Protein AF-A0A9J6B0G0-F1 (afdb_monomer_lite)

Radius of gyration: 16.89 Å; chains: 1; bounding box: 42×37×38 Å

pLDDT: mean 74.84, std 15.85, range [43.09, 96.0]

Organism: Solanum commersonii (NCBI:txid4109)

Foldseek 3Di:
DPPPPPPQDKDKDFAWDPDPVPQVPPDPDDDDDDDDDPDRDTDTQAMFIASPPCVPQPPPVDPVRVVVNVRRHVRVVVVCVVVVHDDPVNCVRHVD

InterPro domains:
  IPR008507 Protein of unknown function DUF789 [PF05623] (5-93)

Structure (mmCIF, N/CA/C/O backbone):
data_AF-A0A9J6B0G0-F1
#
_entry.id   AF-A0A9J6B0G0-F1
#
loop_
_atom_site.group_PDB
_atom_site.id
_atom_site.type_symbol
_atom_site.label_atom_id
_atom_site.label_alt_id
_atom_site.label_comp_id
_atom_site.label_asym_id
_atom_site.label_entity_id
_atom_site.label_seq_id
_atom_site.pdbx_PDB_ins_code
_atom_site.Cartn_x
_atom_site.Cartn_y
_atom_site.Cartn_z
_atom_site.occupancy
_atom_site.B_iso_or_equiv
_atom_site.auth_seq_id
_atom_site.auth_comp_id
_atom_site.auth_asym_id
_atom_site.auth_atom_id
_atom_site.pdbx_PDB_model_num
ATOM 1 N N . MET A 1 1 ? -21.302 -25.231 23.629 1.00 43.09 1 MET A N 1
ATOM 2 C CA . MET A 1 1 ? -21.053 -23.793 23.393 1.00 43.09 1 MET A CA 1
ATOM 3 C C . MET A 1 1 ? -20.784 -23.612 21.908 1.00 43.09 1 MET A C 1
ATOM 5 O O . MET A 1 1 ? -19.844 -24.214 21.411 1.00 43.09 1 MET A O 1
ATOM 9 N N . LYS A 1 2 ? -21.644 -22.894 21.172 1.00 48.59 2 LYS A N 1
ATOM 10 C CA . LYS A 1 2 ? -21.355 -22.518 19.778 1.00 48.59 2 LYS A CA 1
ATOM 11 C C . LYS A 1 2 ? -20.263 -21.451 19.832 1.00 48.59 2 LYS A C 1
ATOM 13 O O . LYS A 1 2 ? -20.516 -20.370 20.353 1.00 48.59 2 LYS A O 1
ATOM 18 N N . GLY A 1 3 ? -19.057 -21.783 19.378 1.00 54.59 3 GLY A N 1
ATOM 19 C CA . GLY A 1 3 ? -17.997 -20.795 19.209 1.00 54.59 3 GLY A CA 1
ATOM 20 C C . GLY A 1 3 ? -18.485 -19.736 18.228 1.00 54.59 3 GLY A C 1
ATOM 21 O O . GLY A 1 3 ? -18.884 -20.067 17.114 1.00 54.59 3 GLY A O 1
ATOM 22 N N . ILE A 1 4 ? -18.530 -18.479 18.660 1.00 59.06 4 ILE A N 1
ATOM 23 C CA . ILE A 1 4 ? -18.802 -17.358 17.765 1.00 59.06 4 ILE A CA 1
ATOM 24 C C . ILE A 1 4 ? -17.562 -17.229 16.885 1.00 59.06 4 ILE A C 1
ATOM 26 O O . ILE A 1 4 ? -16.551 -16.672 17.304 1.00 59.06 4 ILE A O 1
ATOM 30 N N . THR A 1 5 ? -17.610 -17.783 15.677 1.00 56.94 5 THR A N 1
ATOM 31 C CA . THR A 1 5 ? -16.610 -17.493 14.653 1.00 56.94 5 THR A CA 1
ATOM 32 C C . THR A 1 5 ? -16.844 -16.054 14.208 1.00 56.94 5 THR A C 1
ATOM 34 O O . THR A 1 5 ? -17.743 -15.788 13.407 1.00 56.94 5 THR A O 1
ATOM 37 N N . LYS A 1 6 ? -16.092 -15.101 14.773 1.00 59.91 6 LYS A N 1
ATOM 38 C CA . LYS A 1 6 ? -16.004 -13.755 14.199 1.00 59.91 6 LYS A CA 1
ATOM 39 C C . LYS A 1 6 ? -15.503 -13.928 12.768 1.00 59.91 6 LYS A C 1
ATOM 41 O O . LYS A 1 6 ? -14.429 -14.480 12.555 1.00 59.91 6 LYS A O 1
ATOM 46 N N . ASN A 1 7 ? -16.313 -13.523 11.798 1.00 59.88 7 ASN A N 1
ATOM 47 C CA . ASN A 1 7 ? -15.910 -13.538 10.403 1.00 59.88 7 ASN A CA 1
ATOM 48 C C . ASN A 1 7 ? -14.902 -12.395 10.217 1.00 59.88 7 ASN A C 1
ATOM 50 O O . ASN A 1 7 ? -15.290 -11.228 10.172 1.00 59.88 7 ASN A O 1
ATOM 54 N N . VAL A 1 8 ? -13.609 -12.722 10.246 1.00 59.03 8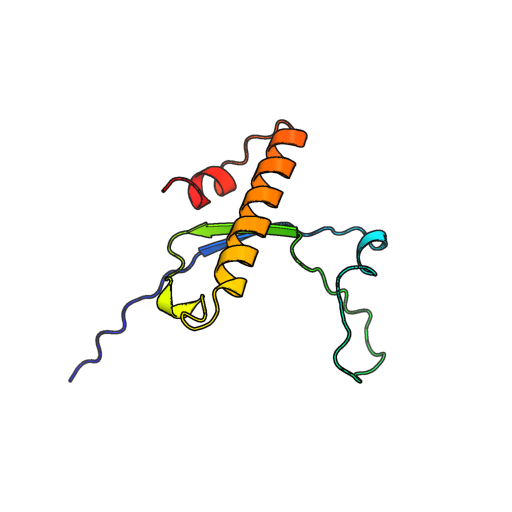 VAL A N 1
ATOM 55 C CA . VAL A 1 8 ? -12.526 -11.757 10.036 1.00 59.03 8 VAL A CA 1
ATOM 56 C C . VAL A 1 8 ? -12.432 -11.518 8.534 1.00 59.03 8 VAL A C 1
ATOM 58 O O . VAL A 1 8 ? -11.817 -12.291 7.807 1.00 59.03 8 VAL A O 1
ATOM 61 N N . SER A 1 9 ? -13.094 -10.469 8.048 1.00 65.69 9 SER A N 1
ATOM 62 C CA . SER A 1 9 ? -12.917 -10.012 6.672 1.00 65.69 9 SER A CA 1
ATOM 63 C C . SER A 1 9 ? -11.741 -9.039 6.627 1.00 65.69 9 SER A C 1
ATOM 65 O O . SER A 1 9 ? -11.889 -7.896 7.056 1.00 65.69 9 SER A O 1
ATOM 67 N N . ALA A 1 10 ? -10.599 -9.482 6.109 1.00 71.12 10 ALA A N 1
ATOM 68 C CA . ALA A 1 10 ? -9.509 -8.600 5.710 1.00 71.12 10 ALA A CA 1
ATOM 69 C C . ALA A 1 10 ? -9.487 -8.519 4.184 1.00 71.12 10 ALA A C 1
ATOM 71 O O . ALA A 1 10 ? -9.651 -9.525 3.490 1.00 71.12 10 ALA A O 1
ATOM 72 N N . SER A 1 11 ? -9.325 -7.319 3.646 1.00 82.94 11 SER A N 1
ATOM 73 C CA . SER A 1 11 ? -9.156 -7.125 2.210 1.00 82.94 11 SER A CA 1
ATOM 74 C C . SER A 1 11 ? -8.065 -6.095 1.997 1.00 82.94 11 SER A C 1
ATOM 76 O O . SER A 1 11 ? -8.027 -5.075 2.682 1.00 82.94 11 SER A O 1
ATOM 78 N N . PHE A 1 12 ? -7.166 -6.375 1.066 1.00 88.06 12 PHE A N 1
ATOM 79 C CA . PHE A 1 12 ? -6.021 -5.525 0.798 1.00 88.06 12 PHE A CA 1
ATOM 80 C C . PHE A 1 12 ? -5.736 -5.453 -0.699 1.00 88.06 12 PHE A C 1
ATOM 82 O O . PHE A 1 12 ? -6.090 -6.351 -1.464 1.00 88.06 12 PHE A O 1
ATOM 89 N N . LEU A 1 13 ? -5.072 -4.374 -1.088 1.00 91.94 13 LEU A N 1
ATOM 90 C CA . LEU A 1 13 ? -4.607 -4.079 -2.430 1.00 91.94 13 LEU A CA 1
ATOM 91 C C . LEU A 1 13 ? -3.091 -3.889 -2.379 1.00 91.94 13 LEU A C 1
ATOM 93 O O . LEU A 1 13 ? -2.609 -3.072 -1.605 1.00 91.94 13 LEU A O 1
ATOM 97 N N . THR A 1 14 ? -2.338 -4.630 -3.190 1.00 93.44 14 THR A N 1
ATOM 98 C CA . THR A 1 14 ? -0.868 -4.535 -3.253 1.00 93.44 14 THR A CA 1
ATOM 99 C C . THR A 1 14 ? -0.394 -4.125 -4.635 1.00 93.44 14 THR A C 1
ATOM 101 O O . THR A 1 14 ? -0.937 -4.597 -5.634 1.00 93.44 14 THR A O 1
ATOM 104 N N . TYR A 1 15 ? 0.681 -3.345 -4.686 1.00 93.25 15 TYR A N 1
ATOM 105 C CA . TYR A 1 15 ? 1.331 -2.909 -5.918 1.00 93.25 15 TYR A CA 1
ATOM 106 C C . TYR A 1 15 ? 2.708 -3.552 -6.057 1.00 93.25 15 TYR A C 1
ATOM 108 O O . TYR A 1 15 ? 3.511 -3.525 -5.123 1.00 93.25 15 TYR A O 1
ATOM 116 N N . HIS A 1 16 ? 2.976 -4.114 -7.235 1.00 92.38 16 HIS A N 1
ATOM 117 C CA . HIS A 1 16 ? 4.178 -4.893 -7.533 1.00 92.38 16 HIS A CA 1
ATOM 118 C C . HIS A 1 16 ? 4.844 -4.398 -8.809 1.00 92.38 16 HIS A C 1
ATOM 120 O O . HIS A 1 16 ? 4.170 -4.049 -9.780 1.00 92.38 16 HIS A O 1
ATOM 126 N N . THR A 1 17 ? 6.172 -4.424 -8.832 1.00 88.62 17 THR A N 1
ATOM 127 C CA . THR A 1 17 ? 6.946 -4.092 -10.030 1.00 88.62 17 THR A CA 1
ATOM 128 C C . THR A 1 17 ? 7.179 -5.349 -10.855 1.00 88.62 17 THR A C 1
ATOM 130 O O . THR A 1 17 ? 7.900 -6.238 -10.426 1.00 88.62 17 THR A O 1
ATOM 133 N N . LEU A 1 18 ? 6.627 -5.415 -12.069 1.00 85.69 18 LEU A N 1
ATOM 134 C CA . LEU A 1 18 ? 6.821 -6.565 -12.969 1.00 85.69 18 LEU A CA 1
ATOM 135 C C . LEU A 1 18 ? 8.165 -6.545 -13.721 1.00 85.69 18 LEU A C 1
ATOM 137 O O . LEU A 1 18 ? 8.485 -7.487 -14.441 1.00 85.69 18 LEU A O 1
ATOM 141 N N . SER A 1 19 ? 8.953 -5.475 -13.581 1.00 76.38 19 SER A N 1
ATOM 142 C CA . SER A 1 19 ? 10.263 -5.366 -14.228 1.00 76.38 19 SER A CA 1
ATOM 143 C C . SER A 1 19 ? 11.315 -6.193 -13.491 1.00 76.38 19 SER A C 1
ATOM 145 O O . SER A 1 19 ? 11.501 -6.043 -12.281 1.00 76.38 19 SER A O 1
ATOM 147 N N . SER A 1 20 ? 12.070 -7.005 -14.236 1.00 64.69 20 SER A N 1
ATOM 148 C CA . SER A 1 20 ? 13.149 -7.832 -13.682 1.00 64.69 20 SER A CA 1
ATOM 149 C C . SER A 1 20 ? 14.320 -7.023 -13.124 1.00 64.69 20 SER A C 1
ATOM 151 O O . SER A 1 20 ? 15.096 -7.538 -12.328 1.00 64.69 20 SER A O 1
ATOM 153 N N . THR A 1 21 ? 14.438 -5.743 -13.489 1.00 65.44 21 THR A N 1
ATOM 154 C CA . THR A 1 21 ? 15.517 -4.854 -13.029 1.00 65.44 21 THR A CA 1
ATOM 155 C C . THR A 1 21 ? 15.454 -4.517 -11.539 1.00 65.44 21 THR A C 1
ATOM 157 O O . THR A 1 21 ? 16.436 -4.026 -10.997 1.00 65.44 21 THR A O 1
ATOM 160 N N . PHE A 1 22 ? 14.320 -4.758 -10.873 1.00 60.03 22 PHE A N 1
ATOM 161 C CA . PHE A 1 22 ? 14.110 -4.425 -9.457 1.00 60.03 22 PHE A CA 1
ATOM 162 C C . PHE A 1 22 ? 14.073 -5.654 -8.537 1.00 60.03 22 PHE A C 1
ATOM 164 O O . PHE A 1 22 ? 13.838 -5.518 -7.342 1.00 60.03 22 PHE A O 1
ATOM 171 N N . GLN A 1 23 ? 14.313 -6.854 -9.068 1.00 58.62 23 GLN A N 1
ATOM 172 C CA . GLN A 1 23 ? 14.273 -8.101 -8.289 1.00 58.62 23 GLN A CA 1
ATOM 173 C C . GLN A 1 23 ? 15.527 -8.313 -7.427 1.00 58.62 23 GLN A C 1
ATOM 175 O O . GLN A 1 23 ? 15.521 -9.155 -6.536 1.00 58.62 23 GLN A O 1
ATOM 180 N N . ASP A 1 24 ? 16.583 -7.529 -7.660 1.00 54.41 24 ASP A N 1
ATOM 181 C CA . ASP A 1 24 ? 17.885 -7.691 -6.997 1.00 54.41 24 ASP A CA 1
ATOM 182 C C . ASP A 1 24 ? 17.998 -6.918 -5.666 1.00 54.41 24 ASP A C 1
ATOM 184 O O . ASP A 1 24 ? 18.929 -7.121 -4.896 1.00 54.41 24 ASP A O 1
ATOM 188 N N . VAL A 1 25 ? 17.039 -6.032 -5.369 1.00 56.84 25 VAL A N 1
ATOM 189 C CA . VAL A 1 25 ? 17.062 -5.159 -4.175 1.00 56.84 25 VAL A CA 1
ATOM 190 C C . VAL A 1 25 ? 16.189 -5.657 -3.020 1.00 56.84 25 VAL A C 1
ATOM 192 O O . VAL A 1 25 ? 16.223 -5.068 -1.943 1.00 56.84 25 VAL A O 1
ATOM 195 N N . ALA A 1 26 ? 15.403 -6.720 -3.218 1.00 56.56 26 ALA A N 1
ATOM 196 C CA . ALA A 1 26 ? 14.306 -7.055 -2.310 1.00 56.56 26 ALA A CA 1
ATOM 197 C C . ALA A 1 26 ? 14.544 -8.250 -1.367 1.00 56.56 26 ALA A C 1
ATOM 199 O O . ALA A 1 26 ? 13.681 -8.492 -0.525 1.00 56.56 26 ALA A O 1
ATOM 200 N N . GLU A 1 27 ? 15.664 -8.979 -1.450 1.00 55.38 27 GLU A N 1
ATOM 201 C CA . GLU A 1 27 ? 15.886 -10.141 -0.573 1.00 55.38 27 GLU A CA 1
ATOM 202 C C . GLU A 1 27 ? 17.292 -10.222 0.037 1.00 55.38 27 GLU A C 1
ATOM 204 O O . GLU A 1 27 ? 18.273 -10.531 -0.640 1.00 55.38 27 GLU A O 1
ATOM 209 N N . GLU A 1 28 ? 17.356 -10.101 1.368 1.00 55.69 28 GLU A N 1
ATOM 210 C CA . GLU A 1 28 ? 18.267 -10.934 2.153 1.00 55.69 28 GLU A CA 1
ATOM 211 C C . GLU A 1 28 ? 17.779 -12.380 2.014 1.00 55.69 28 GLU A C 1
ATOM 213 O O . GLU A 1 28 ? 16.747 -12.766 2.567 1.00 55.69 28 GLU A O 1
ATOM 218 N N . LYS A 1 29 ? 18.476 -13.170 1.196 1.00 55.19 29 LYS A N 1
ATOM 219 C CA . LYS A 1 29 ? 18.125 -14.571 0.963 1.00 55.19 29 LYS A CA 1
ATOM 220 C C . LYS A 1 29 ? 18.248 -15.361 2.271 1.00 55.19 29 LYS A C 1
ATOM 222 O O . LYS A 1 29 ? 19.356 -15.417 2.810 1.00 55.19 29 LYS A O 1
ATOM 227 N N . PRO A 1 30 ? 17.188 -16.028 2.764 1.00 45.75 30 PRO A N 1
ATOM 228 C CA . PRO A 1 30 ? 17.384 -17.100 3.720 1.00 45.75 30 PRO A CA 1
ATOM 229 C C . PRO A 1 30 ? 18.126 -18.221 2.988 1.00 45.75 30 PRO A C 1
ATOM 231 O O . PRO A 1 30 ? 17.806 -18.574 1.851 1.00 45.75 30 PRO A O 1
ATOM 234 N N . ASP A 1 31 ? 19.190 -18.685 3.624 1.00 51.41 31 ASP A N 1
ATOM 235 C CA . ASP A 1 31 ? 20.149 -19.635 3.085 1.00 51.41 31 ASP A CA 1
ATOM 236 C C . ASP A 1 31 ? 19.464 -20.875 2.482 1.00 51.41 31 ASP A C 1
ATOM 238 O O . ASP A 1 31 ? 18.667 -21.547 3.134 1.00 51.41 31 ASP A O 1
ATOM 242 N N . GLY A 1 32 ? 19.804 -21.150 1.221 1.00 58.59 32 GLY A N 1
ATOM 243 C CA . GLY A 1 32 ? 19.569 -22.412 0.529 1.00 58.59 32 GLY A CA 1
ATOM 244 C C . GLY A 1 32 ? 18.127 -22.774 0.170 1.00 58.59 32 GLY A C 1
ATOM 245 O O . GLY A 1 32 ? 17.509 -23.541 0.889 1.00 58.59 32 GLY A O 1
ATOM 246 N N . GLU A 1 33 ? 17.675 -22.446 -1.050 1.00 52.62 33 GLU A N 1
ATOM 247 C CA . GLU A 1 33 ? 16.959 -23.441 -1.870 1.00 52.62 33 GLU A CA 1
ATOM 248 C C . GLU A 1 33 ? 16.934 -23.138 -3.386 1.00 52.62 33 GLU A C 1
ATOM 250 O O . GLU A 1 33 ? 16.329 -22.195 -3.877 1.00 52.62 33 GLU A O 1
ATOM 255 N N . ARG A 1 34 ? 17.700 -23.983 -4.092 1.00 49.38 34 ARG A N 1
ATOM 256 C CA . ARG A 1 34 ? 17.476 -24.681 -5.375 1.00 49.38 34 ARG A CA 1
ATOM 257 C C . ARG A 1 34 ? 16.901 -23.926 -6.590 1.00 49.38 34 ARG A C 1
ATOM 259 O O . ARG A 1 34 ? 15.724 -23.621 -6.690 1.00 49.38 34 ARG A O 1
ATOM 266 N N . LYS A 1 35 ? 17.756 -23.859 -7.625 1.00 60.53 35 LYS A N 1
ATOM 267 C CA . LYS A 1 35 ? 17.397 -23.791 -9.052 1.00 60.53 35 LYS A CA 1
ATOM 268 C C . LYS A 1 35 ? 16.393 -24.895 -9.417 1.00 60.53 35 LYS A C 1
ATOM 270 O O . LYS A 1 35 ? 16.767 -26.067 -9.432 1.00 60.53 35 LYS A O 1
ATOM 275 N N . GLY A 1 36 ? 15.186 -24.512 -9.807 1.00 55.09 36 GLY A N 1
ATOM 276 C CA . GLY A 1 36 ? 14.204 -25.392 -10.433 1.00 55.09 36 GLY A CA 1
ATOM 277 C C . GLY A 1 36 ? 12.929 -24.604 -10.686 1.00 55.09 36 GLY A C 1
ATOM 278 O O . GLY A 1 36 ? 12.230 -24.304 -9.734 1.00 55.09 36 GLY A O 1
ATOM 279 N N . GLU A 1 37 ? 12.683 -24.262 -11.954 1.00 56.72 37 GLU A N 1
ATOM 280 C CA . GLU A 1 37 ? 11.645 -23.329 -12.430 1.00 56.72 37 GLU A CA 1
ATOM 281 C C . GLU A 1 37 ? 11.919 -21.862 -12.052 1.00 56.72 37 GLU A C 1
ATOM 283 O O . GLU A 1 37 ? 12.350 -21.530 -10.953 1.00 56.72 37 GLU A O 1
ATOM 288 N N . SER A 1 38 ? 11.785 -20.960 -13.025 1.00 64.56 38 SER A N 1
ATOM 289 C CA . SER A 1 38 ? 12.067 -19.529 -12.876 1.00 64.56 38 SER A CA 1
ATOM 290 C C . SER A 1 38 ? 10.955 -18.845 -12.078 1.00 64.56 38 SER A C 1
ATOM 292 O O . SER A 1 38 ? 10.179 -18.068 -12.633 1.00 64.56 38 SER A O 1
ATOM 294 N N . GLU A 1 39 ? 10.831 -19.181 -10.797 1.00 68.69 39 GLU A N 1
ATOM 295 C CA . GLU A 1 39 ? 9.911 -18.516 -9.886 1.00 68.69 39 GLU A CA 1
ATOM 296 C C . GLU A 1 39 ? 10.415 -17.092 -9.628 1.00 68.69 39 GLU A C 1
ATOM 298 O O . GLU A 1 39 ? 11.511 -16.869 -9.110 1.00 68.69 39 GLU A O 1
ATOM 303 N N . ILE A 1 40 ? 9.619 -16.113 -10.049 1.00 73.12 40 ILE A N 1
ATOM 304 C CA . ILE A 1 40 ? 9.907 -14.701 -9.837 1.00 73.12 40 ILE A CA 1
ATOM 305 C C . ILE A 1 40 ? 9.216 -14.275 -8.546 1.00 73.12 40 ILE A C 1
ATOM 307 O O . ILE A 1 40 ? 7.988 -14.268 -8.469 1.00 73.12 40 ILE A O 1
ATOM 311 N N . ARG A 1 41 ? 10.004 -13.859 -7.553 1.00 77.94 41 ARG A N 1
ATOM 312 C CA . ARG A 1 41 ? 9.473 -13.209 -6.354 1.00 77.94 41 ARG A CA 1
ATOM 313 C C . ARG A 1 41 ? 9.263 -11.727 -6.625 1.00 77.94 41 ARG A C 1
ATOM 315 O O . ARG A 1 41 ? 10.182 -11.022 -7.038 1.00 77.94 41 ARG A O 1
ATOM 322 N N . LEU A 1 42 ? 8.038 -11.268 -6.399 1.00 82.69 42 LEU A N 1
ATOM 323 C CA . LEU A 1 42 ? 7.655 -9.869 -6.529 1.00 82.69 42 LEU A CA 1
ATOM 324 C C . LEU A 1 42 ? 7.285 -9.344 -5.148 1.00 82.69 42 LEU A C 1
ATOM 326 O O . LEU A 1 42 ? 6.213 -9.642 -4.622 1.00 82.69 42 LEU A O 1
ATOM 330 N N . SER A 1 43 ? 8.203 -8.593 -4.551 1.00 86.62 43 SER A N 1
ATOM 331 C CA . SER A 1 43 ? 7.925 -7.895 -3.302 1.00 86.62 43 SER A CA 1
ATOM 332 C C . SER A 1 43 ? 7.029 -6.686 -3.583 1.00 86.62 43 SER A C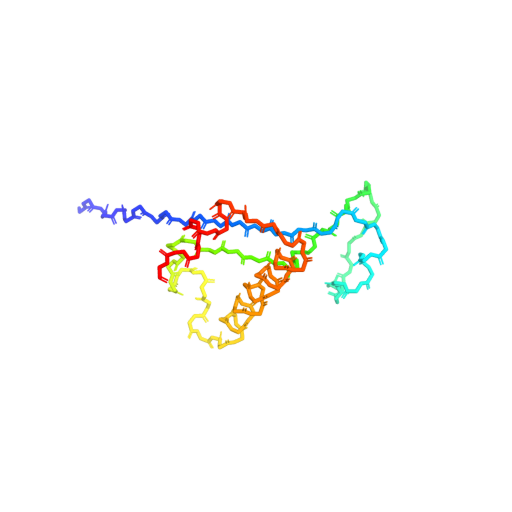 1
ATOM 334 O O . SER A 1 43 ? 7.310 -5.931 -4.523 1.00 86.62 43 SER A O 1
ATOM 336 N N . PRO A 1 44 ? 5.973 -6.464 -2.781 1.00 91.25 44 PRO A N 1
ATOM 337 C CA . PRO A 1 44 ? 5.132 -5.295 -2.954 1.00 91.25 44 PRO A CA 1
ATOM 338 C C . PRO A 1 44 ? 5.926 -4.041 -2.595 1.00 91.25 44 PRO A C 1
ATOM 340 O O . PRO A 1 44 ? 6.596 -3.998 -1.563 1.00 91.25 44 PRO A O 1
ATOM 343 N N . PHE A 1 45 ? 5.816 -3.008 -3.424 1.00 93.25 45 PHE A N 1
ATOM 344 C CA . PHE A 1 45 ? 6.332 -1.678 -3.091 1.00 93.25 45 PHE A CA 1
ATOM 345 C C . PHE A 1 45 ? 5.253 -0.787 -2.469 1.00 93.25 45 PHE A C 1
ATOM 347 O O . PHE A 1 45 ? 5.577 0.248 -1.898 1.00 93.25 45 PHE A O 1
ATOM 354 N N . GLY A 1 46 ? 3.979 -1.172 -2.589 1.00 94.12 46 GLY A N 1
ATOM 355 C CA . GLY A 1 46 ? 2.861 -0.416 -2.044 1.00 94.12 46 GLY A CA 1
ATOM 356 C C . GLY A 1 46 ? 1.704 -1.299 -1.584 1.00 94.12 46 GLY A C 1
ATOM 357 O O . GLY A 1 46 ? 1.527 -2.413 -2.087 1.00 94.12 46 GLY A O 1
ATOM 358 N N . LEU A 1 47 ? 0.910 -0.792 -0.640 1.00 93.25 47 LEU A N 1
ATOM 359 C CA . LEU A 1 47 ? -0.219 -1.493 -0.023 1.00 93.25 47 LEU A CA 1
ATOM 360 C C . LEU A 1 47 ? -1.364 -0.520 0.311 1.00 93.25 47 LEU A C 1
ATOM 362 O O . LEU A 1 47 ? -1.120 0.620 0.675 1.00 93.25 47 LEU A O 1
ATOM 366 N N . ALA A 1 48 ? -2.607 -0.985 0.264 1.00 91.00 48 ALA A N 1
ATOM 367 C CA . ALA A 1 48 ? -3.732 -0.394 0.984 1.00 91.00 48 ALA A CA 1
ATOM 368 C C . ALA A 1 48 ? -4.539 -1.517 1.641 1.00 91.00 48 ALA A C 1
ATOM 370 O O . ALA A 1 48 ? -4.797 -2.537 1.001 1.00 91.00 48 ALA A O 1
ATOM 371 N N . ALA A 1 49 ? -4.927 -1.364 2.905 1.00 84.38 49 ALA A N 1
ATOM 372 C CA . ALA A 1 49 ? -5.614 -2.413 3.651 1.00 84.38 49 ALA A CA 1
ATOM 373 C C . ALA A 1 49 ? -6.901 -1.880 4.291 1.00 84.38 49 ALA A C 1
ATOM 375 O O . ALA A 1 49 ? -6.884 -0.891 5.014 1.00 84.38 49 ALA A O 1
ATOM 376 N N . TYR A 1 50 ? -8.016 -2.573 4.055 1.00 75.88 50 TYR A N 1
ATOM 377 C CA . TYR A 1 50 ? -9.320 -2.270 4.635 1.00 75.88 50 TYR A CA 1
ATOM 378 C C . TYR A 1 50 ? -9.692 -3.334 5.664 1.00 75.88 50 TYR A C 1
ATOM 380 O O . TYR A 1 50 ? -9.586 -4.536 5.395 1.00 75.88 50 TYR A O 1
ATOM 388 N N . LYS A 1 51 ? -10.168 -2.892 6.836 1.00 68.31 51 LYS A N 1
ATOM 389 C CA . LYS A 1 51 ? -10.567 -3.770 7.953 1.00 68.31 51 LYS A CA 1
ATOM 390 C C . LYS A 1 51 ? -9.464 -4.738 8.398 1.00 68.31 51 LYS A C 1
ATOM 392 O O . LYS A 1 51 ? -9.761 -5.820 8.905 1.00 68.31 51 LYS A O 1
ATOM 397 N N . MET A 1 52 ? -8.198 -4.371 8.210 1.00 67.31 52 MET A N 1
ATOM 398 C CA . MET A 1 52 ? -7.094 -5.161 8.738 1.00 67.31 52 MET A CA 1
ATOM 399 C C . MET A 1 52 ? -7.179 -5.094 10.265 1.00 67.31 52 MET A C 1
ATOM 401 O O . MET A 1 52 ? -7.000 -4.036 10.852 1.00 67.31 52 MET A O 1
ATOM 405 N N . GLN A 1 53 ? -7.576 -6.197 10.899 1.00 61.84 53 GLN A N 1
ATOM 406 C CA . GLN A 1 53 ? -7.673 -6.270 12.35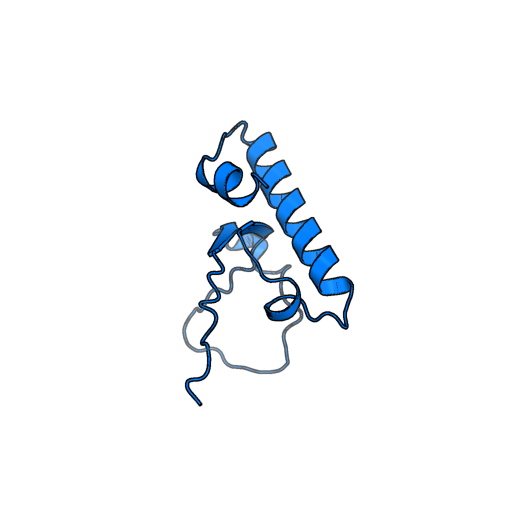4 1.00 61.84 53 GLN A CA 1
ATOM 407 C C . GLN A 1 53 ? -6.258 -6.169 12.934 1.00 61.84 53 GLN A C 1
ATOM 409 O O . GLN A 1 53 ? -5.424 -7.033 12.641 1.00 61.84 53 GLN A O 1
ATOM 414 N N . ASP A 1 54 ? -5.998 -5.112 13.708 1.00 62.72 54 ASP A N 1
ATOM 415 C CA . ASP A 1 54 ? -4.675 -4.793 14.263 1.00 62.72 54 ASP A CA 1
ATOM 416 C C . ASP A 1 54 ? -4.065 -5.976 15.027 1.00 62.72 54 ASP A C 1
ATOM 418 O O . ASP A 1 54 ? -2.870 -6.221 14.952 1.00 62.72 54 ASP A O 1
ATOM 422 N N . ASP A 1 55 ? -4.890 -6.763 15.714 1.00 59.28 55 ASP A N 1
ATOM 423 C CA . ASP A 1 55 ? -4.478 -7.892 16.547 1.00 59.28 55 ASP A CA 1
ATOM 424 C C . ASP A 1 55 ? -4.221 -9.201 15.781 1.00 59.28 55 ASP A C 1
ATOM 426 O O . ASP A 1 55 ? -3.559 -10.093 16.311 1.00 59.28 55 ASP A O 1
ATOM 430 N N . VAL A 1 56 ? -4.735 -9.335 14.553 1.00 63.88 56 VAL A N 1
ATOM 431 C CA . VAL A 1 56 ? -4.607 -10.562 13.742 1.00 63.88 56 VAL A CA 1
ATOM 432 C C . VAL A 1 56 ? -3.439 -10.481 12.762 1.00 63.88 56 VAL A C 1
ATOM 434 O O . VAL A 1 56 ? -2.794 -11.493 12.493 1.00 63.88 56 VAL A O 1
ATOM 437 N N . TRP A 1 57 ? -3.177 -9.295 12.213 1.00 62.31 57 TRP A N 1
ATOM 438 C CA . TRP A 1 57 ? -2.216 -9.116 11.119 1.00 62.31 57 TRP A CA 1
ATOM 439 C C . TRP A 1 57 ? -0.955 -8.362 11.511 1.00 62.31 57 TRP A C 1
ATOM 441 O O . TRP A 1 57 ? 0.067 -8.523 10.848 1.00 62.31 57 TRP A O 1
ATOM 451 N N . GLN A 1 58 ? -1.015 -7.549 12.564 1.00 63.62 58 GLN A N 1
ATOM 452 C CA . GLN A 1 58 ? 0.172 -6.930 13.127 1.00 63.62 58 GLN A CA 1
ATOM 453 C C . GLN A 1 58 ? 0.590 -7.782 14.312 1.00 63.62 58 GLN A C 1
ATOM 455 O O . GLN A 1 58 ? -0.223 -8.121 15.177 1.00 63.62 58 GLN A O 1
ATOM 460 N N . ASN A 1 59 ? 1.870 -8.137 14.380 1.00 62.78 59 ASN A N 1
ATOM 461 C CA . ASN A 1 59 ? 2.380 -8.634 15.637 1.00 62.78 59 ASN A CA 1
ATOM 462 C C . ASN A 1 59 ? 2.371 -7.453 16.611 1.00 62.78 59 ASN A C 1
ATOM 464 O O . ASN A 1 59 ? 3.257 -6.604 16.577 1.00 62.78 59 ASN A O 1
ATOM 468 N N . THR A 1 60 ? 1.369 -7.392 17.487 1.00 54.25 60 THR A N 1
ATOM 469 C CA . THR A 1 60 ? 1.201 -6.327 18.494 1.00 54.25 60 THR A CA 1
ATOM 470 C C . THR A 1 60 ? 2.408 -6.177 19.428 1.00 54.25 60 THR A C 1
ATOM 472 O O . THR A 1 60 ? 2.518 -5.185 20.145 1.00 54.25 60 THR A O 1
ATOM 475 N N . HIS A 1 61 ? 3.355 -7.120 19.391 1.00 55.44 61 HIS A N 1
ATOM 476 C CA . HIS A 1 61 ? 4.625 -7.066 20.106 1.00 55.44 61 HIS A CA 1
ATOM 477 C C . HIS A 1 61 ? 5.755 -6.380 19.317 1.00 55.44 61 HIS A C 1
ATOM 479 O O . HIS A 1 61 ? 6.870 -6.283 19.827 1.00 55.44 61 HIS A O 1
ATOM 485 N N . THR A 1 62 ? 5.542 -5.947 18.067 1.00 62.38 62 THR A N 1
ATOM 486 C CA . THR A 1 62 ? 6.603 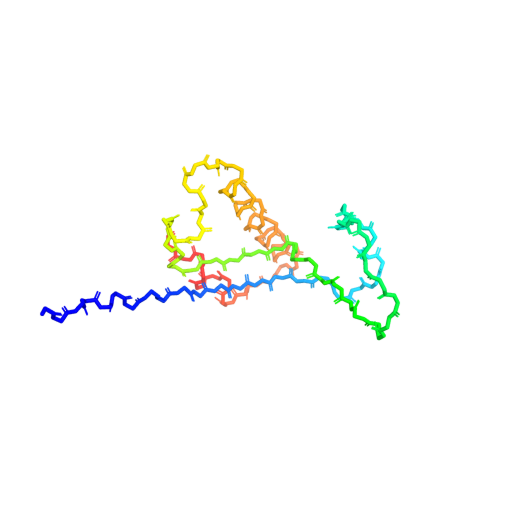-5.405 17.201 1.00 62.38 62 THR A CA 1
ATOM 487 C C . THR A 1 62 ? 6.134 -4.171 16.419 1.00 62.38 62 THR A C 1
ATOM 489 O O . THR A 1 62 ? 5.511 -4.274 15.371 1.00 62.38 62 THR A O 1
ATOM 492 N N . HIS A 1 63 ? 6.527 -2.980 16.889 1.00 69.44 63 HIS A N 1
ATOM 493 C CA . HIS A 1 63 ? 6.265 -1.674 16.249 1.00 69.44 63 HIS A CA 1
ATOM 494 C C . HIS A 1 63 ? 6.664 -1.608 14.757 1.00 69.44 63 HIS A C 1
ATOM 496 O O . HIS A 1 63 ? 6.063 -0.873 13.977 1.00 69.44 63 HIS A O 1
ATOM 502 N N . LYS A 1 64 ? 7.644 -2.426 14.350 1.00 76.06 64 LYS A N 1
ATOM 503 C CA . LYS A 1 64 ? 8.182 -2.466 12.983 1.00 76.06 64 LYS A CA 1
ATOM 504 C C . LYS A 1 64 ? 7.156 -2.879 11.924 1.00 76.06 64 LYS A C 1
ATOM 506 O O . LYS A 1 64 ? 7.259 -2.424 10.789 1.00 76.06 64 LYS A O 1
ATOM 511 N N . ASP A 1 65 ? 6.193 -3.736 12.267 1.00 77.44 65 ASP A N 1
ATOM 512 C CA . ASP A 1 65 ? 5.204 -4.213 11.291 1.00 77.44 65 ASP A CA 1
ATOM 513 C C . ASP A 1 65 ? 4.227 -3.093 10.920 1.00 77.44 65 ASP A C 1
ATOM 515 O O . ASP A 1 65 ? 3.918 -2.902 9.745 1.00 77.44 65 ASP A O 1
ATOM 519 N N . TYR A 1 66 ? 3.811 -2.298 11.911 1.00 79.00 66 TYR A N 1
ATOM 520 C CA . TYR A 1 66 ? 2.969 -1.125 11.694 1.00 79.00 66 TYR A CA 1
ATOM 521 C C . TYR A 1 66 ? 3.689 -0.047 10.875 1.00 79.00 66 TYR A C 1
ATOM 523 O O . TYR A 1 66 ? 3.127 0.470 9.911 1.00 79.00 66 TYR A O 1
ATOM 531 N N . GLU A 1 67 ? 4.950 0.258 11.201 1.00 85.12 67 GLU A N 1
ATOM 532 C CA . GLU A 1 67 ? 5.762 1.205 10.419 1.00 85.12 67 GLU A CA 1
ATOM 533 C C . GLU A 1 67 ? 5.885 0.764 8.959 1.00 85.12 67 GLU A C 1
ATOM 535 O O . GLU A 1 67 ? 5.638 1.556 8.054 1.00 85.12 67 GLU A O 1
ATOM 540 N N . LYS A 1 68 ? 6.155 -0.523 8.716 1.00 86.25 68 LYS A N 1
ATOM 541 C CA . LYS A 1 68 ? 6.240 -1.071 7.359 1.00 86.25 68 LYS A CA 1
ATOM 542 C C . LYS A 1 68 ? 4.918 -0.959 6.594 1.00 86.25 68 LYS A C 1
ATOM 544 O O . LYS A 1 68 ? 4.933 -0.684 5.395 1.00 86.25 68 LYS A O 1
ATOM 549 N N . LEU A 1 69 ? 3.778 -1.181 7.254 1.00 86.25 69 LEU A N 1
ATOM 550 C CA . LEU A 1 69 ? 2.458 -0.992 6.642 1.00 86.25 69 LEU A CA 1
ATOM 551 C C . LEU A 1 69 ? 2.235 0.475 6.252 1.00 86.25 69 LEU A C 1
ATOM 553 O O . LEU A 1 69 ? 1.828 0.744 5.121 1.00 86.25 69 LEU A O 1
ATOM 557 N N . CYS A 1 70 ? 2.561 1.410 7.148 1.00 87.56 70 CYS A N 1
ATOM 558 C CA . CYS A 1 70 ? 2.503 2.847 6.879 1.00 87.56 70 CYS A CA 1
ATOM 559 C C . CYS A 1 70 ? 3.408 3.246 5.706 1.00 87.56 70 CYS A C 1
ATOM 561 O O . CYS A 1 70 ? 2.971 3.972 4.813 1.00 87.56 70 CYS A O 1
ATOM 563 N N . ASP A 1 71 ? 4.642 2.744 5.666 1.00 91.94 71 ASP A N 1
ATOM 564 C CA . ASP A 1 71 ? 5.595 3.020 4.590 1.00 91.94 71 ASP A CA 1
ATOM 565 C C . ASP A 1 71 ? 5.071 2.534 3.234 1.00 91.94 71 ASP A C 1
ATOM 567 O O . ASP A 1 71 ? 5.081 3.284 2.256 1.00 91.94 71 ASP A O 1
ATOM 571 N N . LEU A 1 72 ? 4.541 1.308 3.174 1.00 93.50 72 LEU A N 1
ATOM 572 C CA . LEU A 1 72 ? 3.940 0.755 1.958 1.00 93.50 72 LEU A CA 1
ATOM 573 C C . LEU A 1 72 ? 2.688 1.532 1.524 1.00 93.50 72 LEU A C 1
ATOM 575 O O . LEU A 1 72 ? 2.465 1.725 0.327 1.00 93.50 72 LEU A O 1
ATOM 579 N N . GLN A 1 73 ? 1.874 2.004 2.467 1.00 92.75 73 GLN A N 1
ATOM 580 C CA . GLN A 1 73 ? 0.709 2.828 2.146 1.00 92.75 73 GLN A CA 1
ATOM 581 C C . GLN A 1 73 ? 1.107 4.197 1.591 1.00 92.75 73 GLN A C 1
ATOM 583 O O . GLN A 1 73 ? 0.573 4.629 0.566 1.00 92.75 73 GLN A O 1
ATOM 588 N N . ASN A 1 74 ? 2.097 4.846 2.202 1.00 94.00 74 ASN A N 1
ATOM 589 C CA . ASN A 1 74 ? 2.638 6.119 1.728 1.00 94.00 74 ASN A CA 1
ATOM 590 C C . ASN A 1 74 ? 3.298 5.985 0.347 1.00 94.00 74 ASN A C 1
ATOM 592 O O . ASN A 1 74 ? 3.165 6.876 -0.498 1.00 94.00 74 ASN A O 1
ATOM 596 N N . ALA A 1 75 ? 3.986 4.869 0.096 1.00 96.00 75 ALA A N 1
ATOM 597 C CA . ALA A 1 75 ? 4.586 4.569 -1.197 1.00 96.00 75 ALA A CA 1
ATOM 598 C C . ALA A 1 75 ? 3.525 4.384 -2.294 1.00 96.00 75 ALA A C 1
ATOM 600 O O . ALA A 1 75 ? 3.673 4.940 -3.384 1.00 96.00 75 ALA A O 1
ATOM 601 N N . ALA A 1 76 ? 2.432 3.671 -2.001 1.00 95.19 76 ALA A N 1
ATOM 602 C CA . ALA A 1 76 ? 1.307 3.523 -2.923 1.00 95.19 76 ALA A CA 1
ATOM 603 C C . ALA A 1 76 ? 0.644 4.873 -3.250 1.00 95.19 76 ALA A C 1
ATOM 605 O O . ALA A 1 76 ? 0.462 5.197 -4.425 1.00 95.19 76 ALA A O 1
ATOM 606 N N . ASP A 1 77 ? 0.346 5.686 -2.232 1.00 94.31 77 ASP A N 1
ATOM 607 C CA . ASP A 1 77 ? -0.253 7.017 -2.398 1.00 94.31 77 ASP A CA 1
ATOM 608 C C . ASP A 1 77 ? 0.637 7.944 -3.243 1.00 94.31 77 ASP A C 1
ATOM 610 O O . ASP A 1 77 ? 0.190 8.553 -4.218 1.00 94.31 77 ASP A O 1
ATOM 614 N N . SER A 1 78 ? 1.933 7.998 -2.924 1.00 95.56 78 SER A N 1
ATOM 615 C CA . SER A 1 78 ? 2.909 8.812 -3.659 1.00 95.56 78 SER A CA 1
ATOM 616 C C . SER A 1 78 ? 3.034 8.379 -5.119 1.00 95.56 78 SER A C 1
ATOM 618 O O . SER A 1 78 ? 3.071 9.223 -6.017 1.00 95.56 78 SER A O 1
ATOM 620 N N . TRP A 1 79 ? 3.057 7.070 -5.374 1.00 95.19 79 TRP A N 1
ATOM 621 C CA . TRP A 1 79 ? 3.134 6.521 -6.724 1.00 95.19 79 TRP A CA 1
ATOM 622 C C . TRP A 1 79 ? 1.893 6.866 -7.561 1.00 95.19 79 TRP A C 1
ATOM 624 O O . TRP A 1 79 ? 2.024 7.334 -8.694 1.00 95.19 79 TRP A O 1
ATOM 634 N N . LEU A 1 80 ? 0.689 6.724 -7.000 1.00 94.56 80 LEU A N 1
ATOM 635 C CA . LEU A 1 80 ? -0.561 7.094 -7.676 1.00 94.56 80 LEU A CA 1
ATOM 636 C C . LEU A 1 80 ? -0.636 8.597 -7.975 1.00 94.56 80 LEU A C 1
ATOM 638 O O . LEU A 1 80 ? -1.011 8.994 -9.084 1.00 94.56 80 LEU A O 1
ATOM 642 N N . LYS A 1 81 ? -0.212 9.436 -7.020 1.00 93.69 81 LYS A N 1
ATOM 643 C CA . LYS A 1 81 ? -0.103 10.891 -7.200 1.00 93.69 81 LYS A CA 1
ATOM 644 C C . LYS A 1 81 ? 0.868 11.255 -8.319 1.00 93.69 81 LYS A C 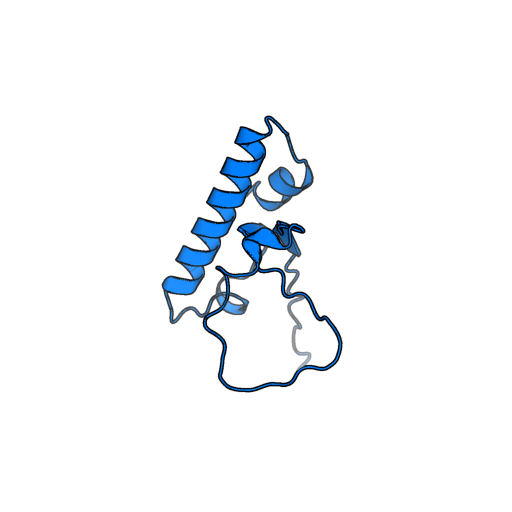1
ATOM 646 O O . LYS A 1 81 ? 0.539 12.098 -9.150 1.00 93.69 81 LYS A O 1
ATOM 651 N N . GLN A 1 82 ? 2.027 10.599 -8.390 1.00 95.00 82 GLN A N 1
ATOM 652 C CA . GLN A 1 82 ? 3.007 10.820 -9.457 1.00 95.00 82 GLN A CA 1
ATOM 653 C C . GLN A 1 82 ? 2.441 10.476 -10.842 1.00 95.00 82 GLN A C 1
ATOM 655 O O . GLN A 1 82 ? 2.725 11.171 -11.815 1.00 95.00 82 GLN A O 1
ATOM 660 N N . LEU A 1 83 ? 1.607 9.439 -10.934 1.00 92.88 83 LEU A N 1
ATOM 661 C CA . LEU A 1 83 ? 0.913 9.072 -12.169 1.00 92.88 83 LEU A CA 1
ATOM 662 C C . LEU A 1 83 ? -0.284 9.980 -12.492 1.00 92.88 83 LEU A C 1
ATOM 664 O O . LEU A 1 83 ? -0.893 9.820 -13.548 1.00 92.88 83 LEU A O 1
ATOM 668 N N . SER A 1 84 ? -0.633 10.923 -11.606 1.00 90.50 84 SER A N 1
ATOM 669 C CA . SER A 1 84 ? -1.864 11.724 -11.685 1.00 90.50 84 SER A CA 1
ATOM 670 C C . SER A 1 84 ? -3.116 10.853 -11.867 1.00 90.50 84 SER A C 1
ATOM 672 O O . SER A 1 84 ? -4.065 11.240 -12.550 1.00 90.50 84 SER A O 1
ATOM 674 N N . TYR A 1 85 ? -3.108 9.654 -11.273 1.00 89.25 85 TYR A N 1
ATOM 675 C CA . TYR A 1 85 ? -4.145 8.648 -11.463 1.00 89.25 85 TYR A CA 1
ATOM 676 C C . TYR A 1 85 ? -4.988 8.481 -10.200 1.00 89.25 85 TYR A C 1
ATOM 678 O O . TYR A 1 85 ? -4.480 8.140 -9.133 1.00 89.25 85 TYR A O 1
ATOM 686 N N . SER A 1 86 ? -6.302 8.682 -10.333 1.00 87.00 86 SER A N 1
ATOM 687 C CA . SER A 1 86 ? -7.261 8.407 -9.262 1.00 87.00 86 SER A CA 1
ATOM 688 C C . SER A 1 86 ? -7.686 6.944 -9.320 1.00 87.00 86 SER A C 1
ATOM 690 O O . SER A 1 86 ? -8.463 6.540 -10.186 1.00 87.00 86 SER A O 1
ATOM 692 N N . HIS A 1 87 ? -7.161 6.140 -8.400 1.00 90.81 87 HIS A N 1
ATOM 693 C CA . HIS A 1 87 ? -7.477 4.721 -8.325 1.00 90.81 87 HIS A CA 1
ATOM 694 C C . HIS A 1 87 ? -8.657 4.500 -7.375 1.00 90.81 87 HIS A C 1
ATOM 696 O O . HIS A 1 87 ? -8.517 4.626 -6.161 1.00 90.81 87 HIS A O 1
ATOM 702 N N . HIS A 1 88 ? -9.825 4.146 -7.920 1.00 90.50 88 HIS A N 1
ATOM 703 C CA . HIS A 1 88 ? -11.049 3.979 -7.126 1.00 90.50 88 HIS A CA 1
ATOM 704 C C . HIS A 1 88 ? -10.859 2.960 -5.996 1.00 90.50 88 HIS A C 1
ATOM 706 O O . HIS A 1 88 ? -11.163 3.275 -4.849 1.00 90.50 88 HIS A O 1
ATOM 712 N N . ASP A 1 89 ? -10.272 1.795 -6.286 1.00 89.81 89 ASP A N 1
ATOM 713 C CA . ASP A 1 89 ? -10.058 0.795 -5.237 1.00 89.81 89 ASP A CA 1
ATOM 714 C C . ASP A 1 89 ? -9.126 1.319 -4.142 1.00 89.81 89 ASP A C 1
ATOM 716 O O . ASP A 1 89 ? -9.462 1.209 -2.973 1.00 89.81 89 ASP A O 1
ATOM 720 N N . PHE A 1 90 ? -8.010 1.970 -4.485 1.00 91.19 90 PHE A N 1
ATOM 721 C CA . PHE A 1 90 ? -7.122 2.578 -3.492 1.00 91.19 90 PHE A CA 1
ATOM 722 C C . PHE A 1 90 ? -7.867 3.542 -2.567 1.00 91.19 90 PHE A C 1
ATOM 724 O O . PHE A 1 90 ? -7.725 3.459 -1.349 1.00 91.19 90 PHE A O 1
ATOM 731 N N . ASN A 1 91 ? -8.717 4.403 -3.134 1.00 89.50 91 ASN A N 1
ATOM 732 C CA . ASN A 1 91 ? -9.546 5.312 -2.349 1.00 89.50 91 ASN A CA 1
ATOM 733 C C . ASN A 1 91 ? -10.520 4.530 -1.460 1.00 89.50 91 ASN A C 1
ATOM 735 O O . ASN A 1 91 ? -10.655 4.853 -0.292 1.00 89.50 91 ASN A O 1
ATOM 739 N N . PHE A 1 92 ? -11.159 3.472 -1.963 1.00 88.06 92 PHE A N 1
ATOM 740 C CA . PHE A 1 92 ? -12.031 2.615 -1.156 1.00 88.06 92 PHE A CA 1
ATOM 741 C C . PHE A 1 92 ? -11.278 1.944 0.006 1.00 88.06 92 PHE A C 1
ATOM 743 O O . PHE A 1 92 ? -11.787 1.897 1.124 1.00 88.06 92 PHE A O 1
ATOM 750 N N . PHE A 1 93 ? -10.062 1.452 -0.244 1.00 86.75 93 PHE A N 1
ATOM 751 C CA . PHE A 1 93 ? -9.235 0.776 0.755 1.00 86.75 93 PHE A CA 1
ATOM 752 C C . PHE A 1 93 ? -8.635 1.727 1.798 1.00 86.75 93 PHE A C 1
ATOM 754 O O . PHE A 1 93 ? -8.317 1.275 2.892 1.00 86.75 93 PHE A O 1
ATOM 761 N N . THR A 1 94 ? -8.499 3.018 1.484 1.00 84.31 94 THR A N 1
ATOM 762 C CA . THR A 1 94 ? -7.926 4.043 2.379 1.00 84.31 94 THR A CA 1
ATOM 763 C 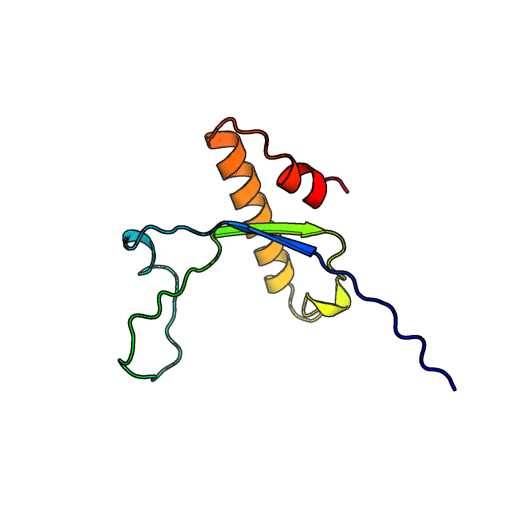C . THR A 1 94 ? -8.958 5.012 2.960 1.00 84.31 94 THR A C 1
ATOM 765 O O . THR A 1 94 ? -8.611 5.826 3.810 1.00 84.31 94 THR A O 1
ATOM 768 N N . ALA A 1 95 ? -10.223 4.942 2.536 1.00 74.38 95 ALA A N 1
ATOM 769 C CA . ALA A 1 95 ? -11.289 5.840 2.978 1.00 74.38 95 ALA A CA 1
ATOM 770 C C . ALA A 1 95 ? -11.839 5.487 4.369 1.00 74.38 95 ALA A C 1
ATOM 772 O O . ALA A 1 95 ? -13.036 5.239 4.484 1.00 74.38 95 ALA A O 1
ATOM 773 N N . PHE A 1 96 ? -11.006 5.466 5.415 1.00 56.53 96 PHE A N 1
ATOM 774 C CA . PHE A 1 96 ? -11.451 5.353 6.813 1.00 56.53 96 PHE A CA 1
ATOM 775 C C . PHE A 1 96 ? -10.533 6.120 7.763 1.00 56.53 96 PHE A C 1
ATOM 777 O O . PHE A 1 96 ? -9.306 5.894 7.704 1.00 56.53 96 PHE A O 1
#

Secondary structure (DSSP, 8-state):
----------EEEEEE---GGGTTSS--PPS-----S-PPP--EEEEEEES--HHHHS-TT-HHHHHHHHHHHHHHHHHHHHTT---HHHHHHH--

Sequence (96 aa):
MKGITKNVSASFLTYHTLSSTFQDVAEEKPDGERKGESEIRLSPFGLAAYKMQDDVWQNTHTHKDYEKLCDLQNAADSWLKQLSYSHHDFNFFTAF